Protein AF-A0A969BQA4-F1 (afdb_monomer)

Structure (mmCIF, N/CA/C/O backbone):
data_AF-A0A969BQA4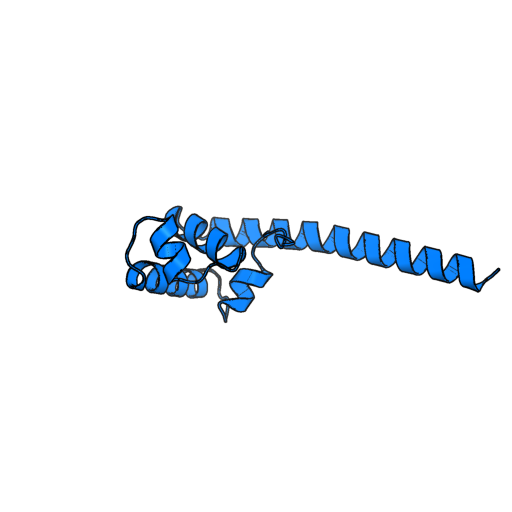-F1
#
_entry.id   AF-A0A969BQA4-F1
#
loop_
_atom_site.group_PDB
_atom_site.id
_atom_site.type_symbol
_atom_site.label_atom_id
_atom_site.label_alt_id
_atom_site.label_comp_id
_atom_site.label_asym_id
_atom_site.label_entity_id
_atom_site.label_seq_id
_atom_site.pdbx_PDB_ins_code
_atom_site.Cartn_x
_atom_site.Cartn_y
_atom_site.Cartn_z
_atom_site.occupancy
_atom_site.B_iso_or_equiv
_atom_site.auth_seq_id
_atom_site.auth_comp_id
_atom_site.auth_asym_id
_atom_site.auth_atom_id
_atom_site.pdbx_PDB_model_num
ATOM 1 N N . MET A 1 1 ? 26.866 -0.320 -40.197 1.00 61.50 1 MET A N 1
ATOM 2 C CA . MET A 1 1 ? 27.182 -1.251 -39.083 1.00 61.50 1 MET A CA 1
ATOM 3 C C . MET A 1 1 ? 27.298 -0.581 -37.706 1.00 61.50 1 MET A C 1
ATOM 5 O O . MET A 1 1 ? 26.838 -1.177 -36.745 1.00 61.50 1 MET A O 1
ATOM 9 N N . LYS A 1 2 ? 27.829 0.650 -37.570 1.00 64.69 2 LYS A N 1
ATOM 10 C CA . LYS A 1 2 ? 27.969 1.345 -36.264 1.00 64.69 2 LYS A CA 1
ATOM 11 C C . LYS A 1 2 ? 26.645 1.584 -35.502 1.00 64.69 2 LYS A C 1
ATOM 13 O O . LYS A 1 2 ? 26.639 1.584 -34.278 1.00 64.69 2 LYS A O 1
ATOM 18 N N . THR A 1 3 ? 25.526 1.743 -36.209 1.00 81.19 3 THR A N 1
ATOM 19 C CA . THR A 1 3 ? 24.196 2.002 -35.623 1.00 81.19 3 THR A CA 1
ATOM 20 C C . THR A 1 3 ? 23.576 0.779 -34.946 1.00 81.19 3 THR A C 1
ATOM 22 O O . THR A 1 3 ? 22.944 0.913 -33.905 1.00 81.19 3 THR A O 1
ATOM 25 N N . LEU A 1 4 ? 23.796 -0.414 -35.501 1.00 80.50 4 LEU A N 1
ATOM 26 C CA . LEU A 1 4 ? 23.208 -1.666 -35.016 1.00 80.50 4 LEU A CA 1
ATOM 27 C C . LEU A 1 4 ? 23.852 -2.100 -33.687 1.00 80.50 4 LEU A C 1
ATOM 29 O O . LEU A 1 4 ? 23.157 -2.461 -32.742 1.00 80.50 4 LEU A O 1
ATOM 33 N N . LEU A 1 5 ? 25.175 -1.936 -33.579 1.00 82.38 5 LEU A N 1
ATOM 34 C CA . LEU A 1 5 ? 25.938 -2.139 -32.342 1.00 82.38 5 LEU A CA 1
ATOM 35 C C . LEU A 1 5 ? 25.551 -1.127 -31.247 1.00 82.38 5 LEU A C 1
ATOM 37 O O . LEU A 1 5 ? 25.377 -1.502 -30.090 1.00 82.38 5 LEU A O 1
ATOM 41 N N . ALA A 1 6 ? 25.358 0.147 -31.609 1.00 81.69 6 ALA A N 1
ATOM 42 C CA . ALA A 1 6 ? 24.924 1.184 -30.671 1.00 81.69 6 ALA A CA 1
ATOM 43 C C . ALA A 1 6 ? 23.491 0.955 -30.152 1.00 81.69 6 ALA A C 1
ATOM 45 O O . ALA A 1 6 ? 23.216 1.192 -28.974 1.00 81.69 6 ALA A O 1
ATOM 46 N N . LEU A 1 7 ? 22.589 0.469 -31.012 1.00 88.88 7 LEU A N 1
ATOM 47 C CA . LEU A 1 7 ? 21.225 0.107 -30.630 1.00 88.88 7 LEU A CA 1
ATOM 48 C C . LEU A 1 7 ? 21.225 -1.095 -29.678 1.00 88.88 7 LEU A C 1
ATOM 50 O O . LEU A 1 7 ? 20.653 -1.004 -28.595 1.00 88.88 7 LEU A O 1
ATOM 54 N N . ALA A 1 8 ? 21.933 -2.175 -30.019 1.00 87.31 8 ALA A N 1
ATOM 55 C CA . ALA A 1 8 ? 22.052 -3.347 -29.151 1.00 87.31 8 ALA A CA 1
ATOM 56 C C . ALA A 1 8 ? 22.619 -2.978 -27.768 1.00 87.31 8 ALA A C 1
ATOM 58 O O . ALA A 1 8 ? 22.044 -3.343 -26.744 1.00 87.31 8 ALA A O 1
ATOM 59 N N . ALA A 1 9 ? 23.676 -2.160 -27.720 1.00 87.44 9 ALA A N 1
ATOM 60 C CA . ALA A 1 9 ? 24.253 -1.681 -26.465 1.00 87.44 9 ALA A CA 1
ATOM 61 C C . ALA A 1 9 ? 23.282 -0.812 -25.641 1.00 87.44 9 ALA A C 1
ATOM 63 O O . ALA A 1 9 ? 23.296 -0.882 -24.411 1.00 87.44 9 ALA A O 1
ATOM 64 N N . ARG A 1 10 ? 22.430 0.001 -26.285 1.00 86.56 10 ARG A N 1
ATOM 65 C CA . ARG A 1 10 ? 21.376 0.773 -25.601 1.00 86.56 10 ARG A CA 1
ATOM 66 C C . ARG A 1 10 ? 20.327 -0.152 -24.989 1.00 86.56 10 ARG A C 1
ATOM 68 O O . ARG A 1 10 ? 19.987 0.024 -23.825 1.00 86.56 10 ARG A O 1
ATOM 75 N N . HIS A 1 11 ? 19.847 -1.134 -25.747 1.00 89.06 11 HIS A N 1
ATOM 76 C CA . HIS A 1 11 ? 18.837 -2.083 -25.274 1.00 89.06 11 HIS A CA 1
ATOM 77 C C . HIS A 1 11 ? 19.356 -2.934 -24.108 1.00 89.06 11 HIS A C 1
ATOM 79 O O . HIS A 1 11 ? 18.671 -3.046 -23.096 1.00 89.06 11 HIS A O 1
ATOM 85 N N . ILE A 1 12 ? 20.586 -3.453 -24.200 1.00 90.94 12 ILE A N 1
ATOM 86 C CA . ILE A 1 12 ? 21.229 -4.212 -23.113 1.00 90.94 12 ILE A CA 1
ATOM 87 C C . ILE A 1 12 ? 21.344 -3.356 -21.846 1.00 90.94 12 ILE A C 1
ATOM 89 O O . ILE A 1 12 ? 21.046 -3.825 -20.751 1.00 90.94 12 ILE A O 1
ATOM 93 N N . ARG A 1 13 ? 21.727 -2.081 -21.984 1.00 88.94 13 ARG A N 1
ATOM 94 C CA . ARG A 1 13 ? 21.874 -1.164 -20.846 1.00 88.94 13 ARG A CA 1
ATOM 95 C C . ARG A 1 13 ? 20.537 -0.831 -20.185 1.00 88.94 13 ARG A C 1
ATOM 97 O O . ARG A 1 13 ? 20.471 -0.826 -18.964 1.00 88.94 13 ARG A O 1
ATOM 104 N N . LEU A 1 14 ? 19.488 -0.590 -20.973 1.00 87.75 14 LEU A N 1
ATOM 105 C CA . LEU A 1 14 ? 18.137 -0.349 -20.456 1.00 87.75 14 LEU A CA 1
ATOM 106 C C . LEU A 1 14 ? 17.584 -1.587 -19.740 1.00 87.75 14 LEU A C 1
ATOM 108 O O . LEU 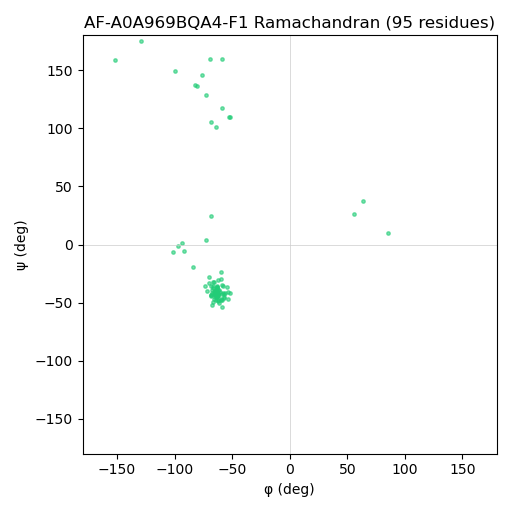A 1 14 ? 17.027 -1.460 -18.654 1.00 87.75 14 LEU A O 1
ATOM 112 N N . ALA A 1 15 ? 17.789 -2.780 -20.305 1.00 84.00 15 ALA A N 1
ATOM 113 C CA . ALA A 1 15 ? 17.392 -4.036 -19.673 1.00 84.00 15 ALA A CA 1
ATOM 114 C C . ALA A 1 15 ? 18.140 -4.270 -18.349 1.00 84.00 15 ALA A C 1
ATOM 116 O O . ALA A 1 15 ? 17.522 -4.611 -17.345 1.00 84.00 15 ALA A O 1
ATOM 117 N N . HIS A 1 16 ? 19.451 -4.015 -18.321 1.00 84.81 16 HIS A N 1
ATOM 118 C CA . HIS A 1 16 ? 20.255 -4.092 -17.101 1.00 84.81 16 HIS A CA 1
ATOM 119 C C . HIS A 1 16 ? 19.813 -3.064 -16.048 1.00 84.81 16 HIS A C 1
ATOM 121 O O . HIS A 1 16 ? 19.711 -3.393 -14.873 1.00 84.81 16 HIS A O 1
ATOM 127 N N . GLN A 1 17 ? 19.528 -1.819 -16.446 1.00 84.12 17 GLN A N 1
ATOM 128 C CA . GLN A 1 17 ? 19.032 -0.783 -15.532 1.00 84.12 17 GLN A CA 1
ATOM 129 C C . GLN A 1 17 ? 17.675 -1.149 -14.927 1.00 84.12 17 GLN A C 1
ATOM 131 O O . GLN A 1 17 ? 17.490 -0.979 -13.727 1.00 84.12 17 GLN A O 1
ATOM 136 N N . ALA A 1 18 ? 16.752 -1.677 -15.734 1.00 80.31 18 ALA A N 1
ATOM 137 C CA . ALA A 1 18 ? 15.452 -2.133 -15.251 1.00 80.31 18 ALA A CA 1
ATOM 138 C C . ALA A 1 18 ? 15.587 -3.307 -14.266 1.00 80.31 18 ALA A C 1
ATOM 140 O O . ALA A 1 18 ? 14.883 -3.341 -13.259 1.00 80.31 18 ALA A O 1
ATOM 141 N N . ALA A 1 19 ? 16.515 -4.234 -14.524 1.00 77.44 19 ALA A N 1
ATOM 142 C CA . ALA A 1 19 ? 16.815 -5.330 -13.606 1.00 77.44 19 ALA A CA 1
ATOM 143 C C . ALA A 1 19 ? 17.392 -4.821 -12.271 1.0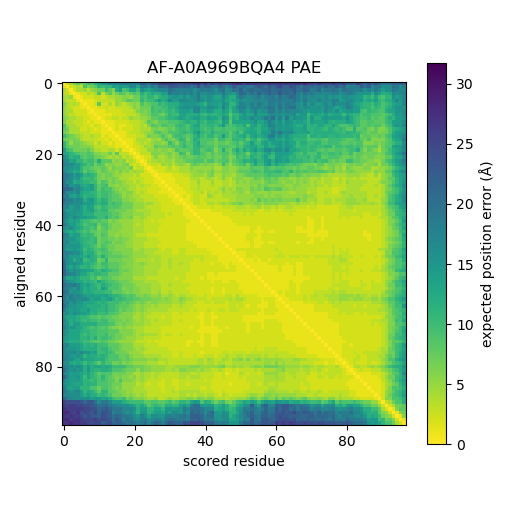0 77.44 19 ALA A C 1
ATOM 145 O O . ALA A 1 19 ? 16.873 -5.184 -11.221 1.00 77.44 19 ALA A O 1
ATOM 146 N N . CYS A 1 20 ? 18.382 -3.918 -12.297 1.00 79.25 20 CYS A N 1
ATOM 147 C CA . CYS A 1 20 ? 18.930 -3.322 -11.071 1.00 79.25 20 CYS A CA 1
ATOM 148 C C . CYS A 1 20 ? 17.886 -2.518 -10.282 1.00 79.25 20 CYS A C 1
ATOM 150 O O . CYS A 1 20 ? 17.854 -2.603 -9.059 1.00 79.25 20 CYS A O 1
ATOM 152 N N . GLN A 1 21 ? 17.007 -1.772 -10.960 1.00 77.25 21 GLN A N 1
ATOM 153 C CA . GLN A 1 21 ? 15.927 -1.046 -10.283 1.00 77.25 21 GLN A CA 1
ATOM 154 C C . GLN A 1 21 ? 14.952 -1.983 -9.571 1.00 77.25 21 GLN A C 1
ATOM 156 O O . GLN A 1 21 ? 14.469 -1.644 -8.496 1.00 77.25 21 GLN A O 1
ATOM 161 N N . ALA A 1 22 ? 14.655 -3.152 -10.141 1.00 73.94 22 ALA A N 1
ATOM 162 C CA . ALA A 1 22 ? 13.767 -4.115 -9.499 1.00 73.94 22 ALA A CA 1
ATOM 163 C C . ALA A 1 22 ? 14.357 -4.654 -8.181 1.00 73.94 22 ALA A C 1
ATOM 165 O O . ALA A 1 22 ? 13.627 -4.753 -7.193 1.00 73.94 22 ALA A O 1
ATOM 166 N N . ASP A 1 23 ? 15.664 -4.932 -8.146 1.00 76.12 23 ASP A N 1
ATOM 167 C CA . ASP A 1 23 ? 16.363 -5.363 -6.926 1.00 76.12 23 ASP 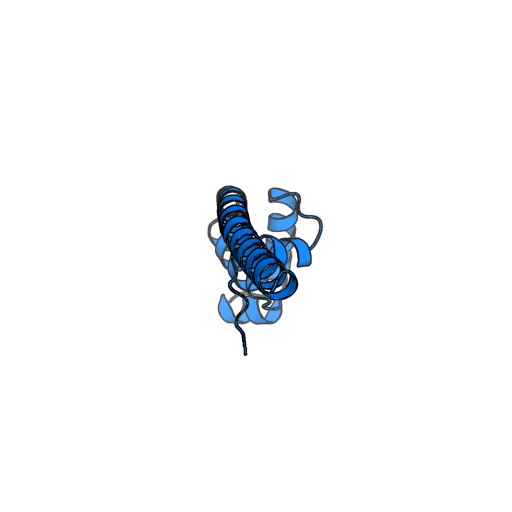A CA 1
ATOM 168 C C . ASP A 1 23 ? 16.381 -4.256 -5.858 1.00 76.12 23 ASP A C 1
ATOM 170 O O . ASP A 1 23 ? 16.091 -4.514 -4.688 1.00 76.12 23 ASP A O 1
ATOM 174 N N . GLU A 1 24 ? 16.644 -3.005 -6.255 1.00 76.94 24 GLU A N 1
ATOM 175 C CA . GLU A 1 24 ? 16.600 -1.851 -5.346 1.00 76.94 24 GLU A CA 1
ATOM 176 C C . GLU A 1 24 ? 15.194 -1.632 -4.764 1.00 76.94 24 GLU A C 1
ATOM 178 O O . GLU A 1 24 ? 15.049 -1.427 -3.556 1.00 76.94 24 GLU A O 1
ATOM 183 N N . ILE A 1 25 ? 14.144 -1.735 -5.587 1.00 79.69 25 ILE A N 1
ATOM 184 C CA . ILE A 1 25 ? 12.748 -1.619 -5.136 1.00 79.69 25 ILE A CA 1
ATOM 185 C C . ILE A 1 25 ? 12.401 -2.742 -4.148 1.00 79.69 25 ILE A C 1
ATOM 187 O O . ILE A 1 25 ? 11.737 -2.482 -3.142 1.00 79.69 25 ILE A O 1
ATOM 191 N N . SER A 1 26 ? 12.865 -3.973 -4.391 1.00 79.38 26 SER A N 1
ATOM 192 C CA . SER A 1 26 ? 12.641 -5.097 -3.472 1.00 79.38 26 SER A CA 1
ATOM 193 C C . SER A 1 26 ? 13.281 -4.841 -2.106 1.00 79.38 26 SER A C 1
ATOM 195 O O . SER A 1 26 ? 12.604 -4.944 -1.082 1.00 79.38 26 SER A O 1
ATOM 197 N N . 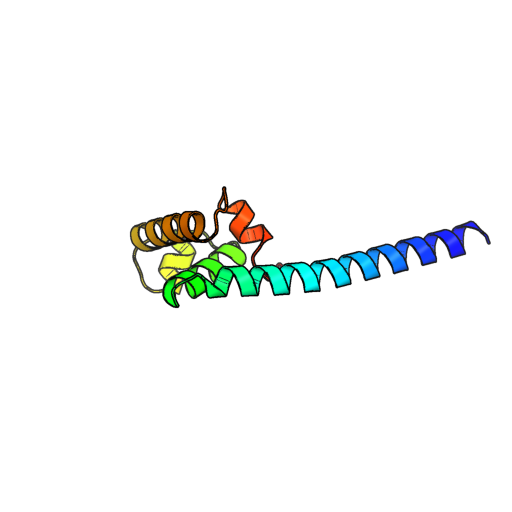ALA A 1 27 ? 14.548 -4.418 -2.079 1.00 82.19 27 ALA A N 1
ATOM 198 C CA . ALA A 1 27 ? 15.263 -4.127 -0.835 1.00 82.19 27 ALA A CA 1
ATOM 199 C C . ALA A 1 27 ? 14.626 -2.966 -0.046 1.00 82.19 27 ALA A C 1
ATOM 201 O O . ALA A 1 27 ? 14.481 -3.032 1.179 1.00 82.19 27 ALA A O 1
ATOM 202 N N . VAL A 1 28 ? 14.191 -1.907 -0.736 1.00 83.50 28 VAL A N 1
ATOM 203 C CA . VAL A 1 28 ? 13.484 -0.777 -0.109 1.00 83.50 28 VAL A CA 1
ATOM 204 C C . VAL A 1 28 ? 12.133 -1.223 0.457 1.00 83.50 28 VAL A C 1
ATOM 206 O O . VAL A 1 28 ? 11.799 -0.872 1.591 1.00 83.50 28 VAL A O 1
ATOM 209 N N . SER A 1 29 ? 11.376 -2.036 -0.285 1.00 85.69 29 SER A N 1
ATOM 210 C CA . SER A 1 29 ? 10.099 -2.596 0.171 1.00 85.69 29 SER A CA 1
ATOM 211 C C . SER A 1 29 ? 10.272 -3.458 1.429 1.00 85.69 29 SER A C 1
ATOM 213 O O . SER A 1 29 ? 9.468 -3.363 2.359 1.00 85.69 29 SER A O 1
ATOM 215 N N . GLU A 1 30 ? 11.325 -4.272 1.512 1.00 85.94 30 GLU A N 1
ATOM 216 C CA . GLU A 1 30 ? 11.652 -5.060 2.711 1.00 85.94 30 GLU A CA 1
ATOM 217 C C . GLU A 1 30 ? 11.978 -4.164 3.916 1.00 85.94 30 GLU A C 1
ATOM 219 O O . GLU A 1 30 ? 11.438 -4.356 5.008 1.00 85.94 30 GLU A O 1
ATOM 224 N N . MET A 1 31 ? 12.776 -3.111 3.719 1.00 86.31 31 MET A N 1
ATOM 225 C CA . MET A 1 31 ? 13.088 -2.147 4.781 1.00 86.31 31 MET A CA 1
ATOM 226 C C . MET A 1 31 ? 11.840 -1.397 5.281 1.00 86.31 31 MET A C 1
ATOM 228 O O . MET A 1 31 ? 11.716 -1.103 6.474 1.00 86.31 31 MET A O 1
ATOM 232 N N . ILE A 1 32 ? 10.914 -1.074 4.377 1.00 87.56 32 ILE A N 1
ATOM 233 C CA . ILE A 1 32 ? 9.637 -0.429 4.700 1.00 87.56 32 ILE A CA 1
ATOM 234 C C . ILE A 1 32 ? 8.745 -1.387 5.491 1.00 87.56 32 ILE A C 1
ATOM 236 O O . ILE A 1 32 ? 8.273 -1.038 6.574 1.00 87.56 32 ILE A O 1
ATOM 240 N N . THR A 1 33 ? 8.535 -2.599 4.976 1.00 88.69 33 THR A N 1
ATOM 241 C CA . THR A 1 33 ? 7.659 -3.604 5.598 1.00 88.69 33 THR A CA 1
ATOM 242 C C . THR A 1 33 ? 8.148 -4.028 6.980 1.00 88.69 33 THR A C 1
ATOM 244 O O . THR A 1 33 ? 7.313 -4.256 7.856 1.00 88.69 33 THR A O 1
ATOM 247 N N . ALA A 1 34 ? 9.458 -4.020 7.239 1.00 88.69 34 ALA A N 1
ATOM 248 C CA . ALA A 1 34 ? 10.028 -4.292 8.560 1.00 88.69 34 ALA A CA 1
ATOM 249 C C . ALA A 1 34 ? 9.563 -3.318 9.667 1.00 88.69 34 ALA A C 1
ATOM 251 O O . ALA A 1 34 ? 9.591 -3.671 10.845 1.00 88.69 34 ALA A O 1
ATOM 252 N N . LYS A 1 35 ? 9.116 -2.102 9.317 1.00 90.25 35 LYS A N 1
ATOM 253 C CA . LYS A 1 35 ? 8.615 -1.089 10.273 1.00 90.25 35 LYS A CA 1
ATOM 254 C C . LYS A 1 35 ? 7.101 -1.160 10.504 1.00 90.25 35 LYS A C 1
ATOM 256 O O . LYS A 1 35 ? 6.564 -0.409 11.321 1.00 90.25 35 LYS A O 1
ATOM 261 N N . LEU A 1 36 ? 6.401 -2.012 9.760 1.00 93.44 36 LEU A N 1
ATOM 262 C CA . LEU A 1 36 ? 4.946 -2.106 9.755 1.00 93.44 36 LEU A CA 1
ATOM 263 C C . LEU A 1 36 ? 4.466 -3.271 10.622 1.00 93.44 36 LEU A C 1
ATOM 265 O O . LEU A 1 36 ? 5.123 -4.301 10.747 1.00 93.44 36 LEU A O 1
ATOM 269 N N . THR A 1 37 ? 3.281 -3.121 11.205 1.00 95.44 37 THR A N 1
ATOM 270 C CA . THR A 1 37 ? 2.575 -4.247 11.836 1.00 95.44 37 THR A CA 1
ATOM 271 C C . THR A 1 37 ? 2.082 -5.235 10.769 1.00 95.44 37 THR A C 1
ATOM 273 O O . THR A 1 37 ? 1.890 -4.825 9.622 1.00 95.44 37 THR A O 1
ATOM 276 N N . PRO A 1 38 ? 1.784 -6.504 11.113 1.00 93.88 38 PRO A N 1
ATOM 277 C CA . PRO A 1 38 ? 1.297 -7.487 10.138 1.00 93.88 38 PRO A CA 1
ATOM 278 C C . PRO A 1 38 ? 0.090 -6.991 9.328 1.00 93.88 38 PRO A C 1
ATOM 280 O O . PRO A 1 38 ? 0.054 -7.099 8.105 1.00 93.88 38 PRO A O 1
ATOM 283 N N . ARG A 1 39 ? -0.855 -6.318 9.996 1.00 94.06 39 ARG A N 1
ATOM 284 C CA . ARG A 1 39 ? -2.036 -5.762 9.328 1.00 94.06 39 ARG A CA 1
ATOM 285 C C . ARG A 1 39 ? -1.706 -4.595 8.397 1.00 94.06 39 ARG A C 1
ATOM 287 O O . ARG A 1 39 ? -2.329 -4.435 7.352 1.00 94.06 39 ARG A O 1
ATOM 294 N N . GLU A 1 40 ? -0.733 -3.770 8.766 1.00 94.94 40 GLU A N 1
ATOM 295 C CA . GLU A 1 40 ? -0.252 -2.682 7.914 1.00 94.94 40 GLU A CA 1
ATOM 296 C C . GLU A 1 40 ? 0.522 -3.214 6.703 1.00 94.94 40 GLU A C 1
ATOM 298 O O . GLU A 1 40 ? 0.411 -2.630 5.631 1.00 94.94 40 GLU A O 1
ATOM 303 N N . GLN A 1 41 ? 1.237 -4.337 6.830 1.00 94.62 41 GLN A N 1
ATOM 304 C CA . GLN A 1 41 ? 1.894 -5.006 5.701 1.00 94.62 41 GLN A CA 1
ATOM 305 C C . GLN A 1 41 ? 0.873 -5.528 4.680 1.00 94.62 41 GLN A C 1
ATOM 307 O O . GLN A 1 41 ? 1.037 -5.293 3.483 1.00 94.62 41 GLN A O 1
ATOM 312 N N . GLU A 1 42 ? -0.213 -6.168 5.134 1.00 94.69 42 GLU A N 1
ATOM 313 C CA . GLU A 1 42 ? -1.314 -6.605 4.257 1.00 94.69 42 GLU A CA 1
ATOM 314 C C . GLU A 1 42 ? -1.917 -5.422 3.484 1.00 94.69 42 GLU A C 1
ATOM 316 O O . GLU A 1 42 ? -2.129 -5.487 2.272 1.00 94.69 42 GLU A O 1
ATOM 321 N N . ILE A 1 43 ? -2.173 -4.310 4.177 1.00 95.44 43 ILE A N 1
ATOM 322 C CA . ILE A 1 43 ? -2.747 -3.105 3.568 1.00 95.44 43 ILE A CA 1
ATOM 323 C C . ILE A 1 43 ? -1.753 -2.456 2.600 1.00 95.44 43 ILE A C 1
ATOM 325 O O . ILE A 1 43 ? -2.145 -2.086 1.493 1.00 95.44 43 ILE A O 1
ATOM 329 N N . PHE A 1 44 ? -0.477 -2.355 2.977 1.00 93.94 44 PHE A N 1
ATOM 330 C CA . PHE A 1 44 ? 0.598 -1.852 2.121 1.00 93.94 44 PHE A CA 1
ATOM 331 C C . PHE A 1 44 ? 0.705 -2.665 0.827 1.00 93.94 44 PHE A C 1
ATOM 333 O O . PHE A 1 44 ? 0.791 -2.079 -0.249 1.00 93.94 44 PHE A O 1
ATOM 340 N N . HIS A 1 45 ? 0.605 -3.994 0.913 1.00 92.81 45 HIS A N 1
ATOM 341 C CA . HIS A 1 45 ? 0.604 -4.880 -0.248 1.00 92.81 45 HIS A CA 1
ATOM 342 C C . HIS A 1 45 ? -0.549 -4.566 -1.213 1.00 92.81 45 HIS A C 1
ATOM 344 O O . HIS A 1 45 ? -0.315 -4.310 -2.394 1.00 92.81 45 HIS A O 1
ATOM 350 N N . TRP A 1 46 ? -1.795 -4.528 -0.732 1.00 94.44 46 TRP A N 1
ATOM 351 C CA . TRP A 1 46 ? -2.954 -4.293 -1.604 1.00 94.44 46 TRP A CA 1
ATOM 352 C C . TRP A 1 46 ? -2.987 -2.884 -2.194 1.00 94.44 46 TRP A C 1
ATOM 354 O O . TRP A 1 46 ? -3.312 -2.713 -3.372 1.00 94.44 46 TRP A O 1
ATOM 364 N N . VAL A 1 47 ? -2.615 -1.876 -1.402 1.00 93.00 47 VAL A N 1
ATOM 365 C CA . VAL A 1 47 ? -2.474 -0.500 -1.893 1.00 93.00 47 VAL A CA 1
ATOM 366 C C . VAL A 1 47 ? -1.360 -0.421 -2.934 1.00 93.00 47 VAL A C 1
ATOM 368 O O . VAL A 1 47 ? -1.553 0.233 -3.956 1.00 93.00 47 VAL A O 1
ATOM 371 N N . GLY A 1 48 ? -0.254 -1.131 -2.716 1.00 90.94 48 GLY A N 1
ATOM 372 C CA . GLY A 1 48 ? 0.844 -1.282 -3.665 1.00 90.94 48 GLY A CA 1
ATOM 373 C C . GLY A 1 48 ? 0.414 -1.844 -5.018 1.00 90.94 48 GLY A C 1
ATOM 374 O O . GLY A 1 48 ? 0.755 -1.308 -6.069 1.00 90.94 48 GLY A O 1
ATOM 375 N N . GLN A 1 49 ? -0.474 -2.838 -4.991 1.00 90.06 49 GLN A N 1
ATOM 376 C CA . GLN A 1 49 ? -1.113 -3.413 -6.180 1.00 90.06 49 GLN A CA 1
ATOM 377 C C . GLN A 1 49 ? -2.174 -2.495 -6.822 1.00 90.06 49 GLN A C 1
ATOM 379 O O . GLN A 1 49 ? -2.849 -2.891 -7.774 1.00 90.06 49 GLN A O 1
ATOM 384 N N . GLY A 1 50 ? -2.356 -1.275 -6.310 1.00 91.06 50 GLY A N 1
ATOM 385 C CA . GLY A 1 50 ? -3.268 -0.269 -6.852 1.00 91.06 50 GLY A CA 1
ATOM 386 C C . GLY A 1 50 ? -4.719 -0.380 -6.376 1.00 91.06 50 GLY A C 1
ATOM 387 O O . GLY A 1 50 ? -5.574 0.327 -6.907 1.00 91.06 50 GLY A O 1
ATOM 388 N N . LYS A 1 51 ? -5.029 -1.221 -5.378 1.00 94.06 51 LYS A N 1
ATOM 389 C CA . LYS A 1 51 ? -6.398 -1.373 -4.849 1.00 94.06 51 LYS A CA 1
ATOM 390 C C . LYS A 1 51 ? -6.822 -0.174 -4.024 1.00 94.06 51 LYS A C 1
ATOM 392 O O . LYS A 1 51 ? -6.114 0.207 -3.094 1.00 94.06 51 LYS A O 1
ATOM 397 N N . SER A 1 52 ? -7.983 0.403 -4.328 1.00 95.31 52 SER A N 1
ATOM 398 C CA . SER A 1 52 ? -8.607 1.485 -3.552 1.00 95.31 52 SER A CA 1
ATOM 399 C C . SER A 1 52 ? -8.879 1.069 -2.100 1.00 95.31 52 SER A C 1
ATOM 401 O O . SER A 1 52 ? -8.967 -0.114 -1.790 1.00 95.31 52 SER A O 1
ATOM 403 N N . ASN A 1 53 ? -9.054 2.034 -1.188 1.00 95.50 53 ASN A N 1
ATOM 404 C CA . ASN A 1 53 ? -9.340 1.718 0.220 1.00 95.50 53 ASN A CA 1
ATOM 405 C C . ASN A 1 53 ? -10.614 0.880 0.382 1.00 95.50 53 ASN A C 1
ATOM 407 O O . ASN A 1 53 ? -10.654 0.014 1.248 1.00 95.50 53 ASN A O 1
ATOM 411 N N . ALA A 1 54 ? -11.626 1.115 -0.459 1.00 96.25 54 ALA A N 1
ATOM 412 C CA . ALA A 1 54 ? -12.860 0.337 -0.462 1.00 96.25 54 ALA A CA 1
ATOM 413 C C . ALA A 1 54 ? -12.623 -1.105 -0.939 1.00 96.25 54 ALA A C 1
ATOM 415 O O . ALA A 1 54 ? -13.086 -2.042 -0.299 1.00 96.25 54 ALA A O 1
ATOM 416 N N . GLU A 1 55 ? -11.856 -1.305 -2.015 1.00 96.75 55 GLU A N 1
ATOM 417 C CA . GLU A 1 55 ? -11.492 -2.651 -2.480 1.00 96.75 55 GLU A CA 1
ATOM 418 C C . GLU A 1 55 ? -10.645 -3.395 -1.446 1.00 96.75 55 GLU A C 1
ATOM 420 O O . GLU A 1 55 ? -10.928 -4.547 -1.138 1.00 96.75 55 GLU A O 1
ATOM 425 N N . THR A 1 56 ? -9.642 -2.737 -0.863 1.00 96.25 56 THR A N 1
ATOM 426 C CA . THR A 1 56 ? -8.811 -3.316 0.200 1.00 96.25 56 THR A CA 1
ATOM 427 C C . THR A 1 56 ? -9.648 -3.672 1.428 1.00 96.25 56 THR A C 1
ATOM 429 O O . THR A 1 56 ? -9.439 -4.724 2.025 1.00 96.25 56 THR A O 1
ATOM 432 N N . ALA A 1 57 ? -10.629 -2.840 1.787 1.00 97.06 57 ALA A N 1
ATOM 433 C CA . ALA A 1 57 ? -11.554 -3.104 2.885 1.00 97.06 57 ALA A CA 1
ATOM 434 C C . ALA A 1 57 ? -12.411 -4.352 2.624 1.00 97.06 57 ALA A C 1
ATOM 436 O O . ALA A 1 57 ? -12.543 -5.197 3.508 1.00 97.06 57 ALA A O 1
ATOM 437 N N . ILE A 1 58 ? -12.913 -4.510 1.395 1.00 97.50 58 ILE A N 1
ATOM 438 C CA . ILE A 1 58 ? -13.641 -5.709 0.957 1.00 97.50 58 ILE A CA 1
ATOM 439 C C . ILE A 1 58 ? -12.735 -6.945 1.024 1.00 97.50 58 ILE A C 1
ATOM 441 O O . ILE A 1 58 ? -13.138 -7.961 1.585 1.00 97.50 58 ILE A O 1
ATOM 445 N N . ILE A 1 59 ? -11.507 -6.857 0.502 1.00 96.62 59 ILE A N 1
ATOM 446 C CA . ILE A 1 59 ? -10.548 -7.974 0.477 1.00 96.62 59 ILE A CA 1
ATOM 447 C C . ILE A 1 59 ? -10.184 -8.430 1.895 1.00 96.62 59 ILE A C 1
ATOM 449 O O . ILE A 1 59 ? -10.094 -9.626 2.160 1.00 96.62 59 ILE A O 1
ATOM 453 N N . LEU A 1 60 ? -9.976 -7.483 2.810 1.00 95.25 60 LEU A N 1
ATOM 454 C CA . LEU A 1 60 ? -9.514 -7.755 4.170 1.00 95.25 60 LEU A CA 1
ATOM 455 C C . LEU A 1 60 ? -10.648 -7.911 5.196 1.00 95.25 60 LEU A C 1
ATOM 457 O O . LEU A 1 60 ? -10.362 -8.096 6.384 1.00 95.25 60 LEU A O 1
ATOM 461 N N . GLY A 1 61 ? -11.909 -7.808 4.764 1.00 95.38 61 GLY A N 1
ATOM 462 C CA . GLY A 1 61 ? -13.089 -7.960 5.616 1.00 95.38 61 GLY A CA 1
ATOM 463 C C . GLY A 1 61 ? -13.209 -6.901 6.716 1.00 95.38 61 GLY A C 1
ATOM 464 O O . GLY A 1 61 ? -13.599 -7.224 7.836 1.00 95.38 61 GLY A O 1
ATOM 465 N N . CYS A 1 62 ? -12.841 -5.647 6.441 1.00 95.06 62 CYS A N 1
ATOM 466 C CA . CYS A 1 62 ? -12.930 -4.548 7.408 1.00 95.06 62 CYS A CA 1
ATOM 467 C C . CYS A 1 62 ? -13.643 -3.316 6.833 1.00 95.06 62 CYS A C 1
ATOM 469 O O . CYS A 1 62 ? -14.026 -3.283 5.668 1.00 95.06 62 CYS A O 1
ATOM 471 N N . ALA A 1 63 ? -13.859 -2.292 7.661 1.00 96.75 63 ALA A N 1
ATOM 472 C CA . ALA A 1 63 ? -14.456 -1.042 7.203 1.00 96.75 63 ALA A CA 1
ATOM 473 C C . ALA A 1 63 ? -13.440 -0.183 6.430 1.00 96.75 63 ALA A C 1
ATOM 475 O O . ALA A 1 63 ? -12.267 -0.102 6.802 1.00 96.75 63 ALA A O 1
ATOM 476 N N . THR A 1 64 ? -1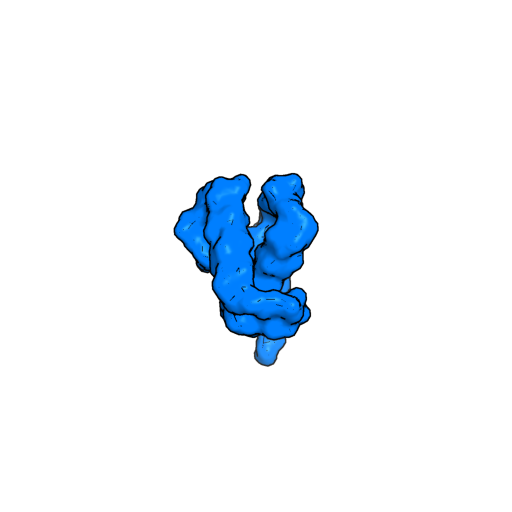3.903 0.558 5.419 1.00 97.12 64 THR A N 1
ATOM 477 C CA . THR A 1 64 ? -13.067 1.494 4.639 1.00 97.12 64 THR A CA 1
ATOM 478 C C . THR A 1 64 ? -12.333 2.502 5.526 1.00 97.12 64 THR A C 1
ATOM 480 O O . THR A 1 64 ? -11.142 2.736 5.342 1.00 97.12 64 THR A O 1
ATOM 483 N N . ARG A 1 65 ? -13.012 3.021 6.559 1.00 97.12 65 ARG A N 1
ATOM 484 C CA . ARG A 1 65 ? -12.446 3.931 7.572 1.00 97.12 65 ARG A CA 1
ATOM 485 C C . ARG A 1 65 ? -11.242 3.321 8.304 1.00 97.12 65 ARG A C 1
ATOM 487 O O . ARG A 1 65 ? -10.295 4.022 8.648 1.00 97.12 65 ARG A O 1
ATOM 494 N N . THR A 1 66 ? -11.270 2.012 8.546 1.00 96.62 66 THR A N 1
ATOM 495 C CA . THR A 1 66 ? -10.168 1.285 9.188 1.00 96.62 66 THR A CA 1
ATOM 496 C C . THR A 1 66 ? -8.960 1.233 8.261 1.00 96.62 66 THR A C 1
ATOM 498 O O . THR A 1 66 ? -7.845 1.508 8.695 1.00 96.62 66 THR A O 1
ATOM 501 N N . VAL A 1 67 ? -9.176 0.954 6.972 1.00 96.81 67 VAL A N 1
ATOM 502 C CA . VAL A 1 67 ? -8.106 0.978 5.963 1.00 96.81 67 VAL A CA 1
ATOM 503 C C . VAL A 1 67 ? -7.510 2.377 5.830 1.00 96.81 67 VAL A C 1
ATOM 505 O O . VAL A 1 67 ? -6.291 2.505 5.838 1.00 96.81 67 VAL A O 1
ATOM 508 N N . GLU A 1 68 ? -8.336 3.426 5.782 1.00 96.56 68 GLU A N 1
ATOM 509 C CA . GLU A 1 68 ? -7.870 4.822 5.769 1.00 96.56 68 GLU A CA 1
ATOM 510 C C . GLU A 1 68 ? -6.936 5.117 6.944 1.00 96.56 68 GLU A C 1
ATOM 512 O O . GLU A 1 68 ? -5.848 5.658 6.744 1.00 96.56 68 GLU A O 1
ATOM 517 N N . LYS A 1 69 ? -7.319 4.693 8.155 1.00 97.12 69 LYS A N 1
ATOM 518 C CA . LYS A 1 69 ? -6.495 4.912 9.344 1.00 97.12 69 LYS A CA 1
ATOM 519 C C . LYS A 1 69 ? -5.177 4.142 9.293 1.00 97.12 69 LYS A C 1
ATOM 521 O O . LYS A 1 69 ? -4.138 4.684 9.660 1.00 97.12 69 LYS A O 1
ATOM 526 N N . HIS A 1 70 ? -5.193 2.900 8.818 1.00 96.56 70 HIS A N 1
ATOM 527 C CA . HIS A 1 70 ? -3.958 2.144 8.632 1.00 96.56 70 HIS A CA 1
ATOM 528 C C . HIS A 1 70 ? -3.055 2.764 7.563 1.00 96.56 70 HIS A C 1
ATOM 530 O O . HIS A 1 70 ? -1.849 2.817 7.771 1.00 96.56 70 HIS A O 1
ATOM 536 N N . VAL A 1 71 ? -3.604 3.276 6.457 1.00 95.38 71 VAL A N 1
ATOM 537 C CA . VAL A 1 71 ? -2.822 3.974 5.422 1.00 95.38 71 VAL A CA 1
ATOM 538 C C . VAL A 1 71 ? -2.161 5.229 5.989 1.00 95.38 71 VAL A C 1
ATOM 540 O O . VAL A 1 71 ? -0.981 5.451 5.735 1.00 95.38 71 VAL A O 1
ATOM 543 N N . GLU A 1 72 ? -2.869 6.014 6.801 1.00 95.75 72 GLU A N 1
ATOM 544 C CA . GLU A 1 72 ? -2.286 7.168 7.498 1.00 95.75 72 GLU A CA 1
ATOM 545 C C . GLU A 1 72 ? -1.117 6.746 8.403 1.00 95.75 72 GLU A C 1
ATOM 547 O O . GLU A 1 72 ? -0.029 7.319 8.323 1.00 95.75 72 GLU A O 1
ATOM 552 N N . ASN A 1 73 ? -1.303 5.695 9.207 1.00 95.94 73 ASN A N 1
ATOM 553 C CA . ASN A 1 73 ? -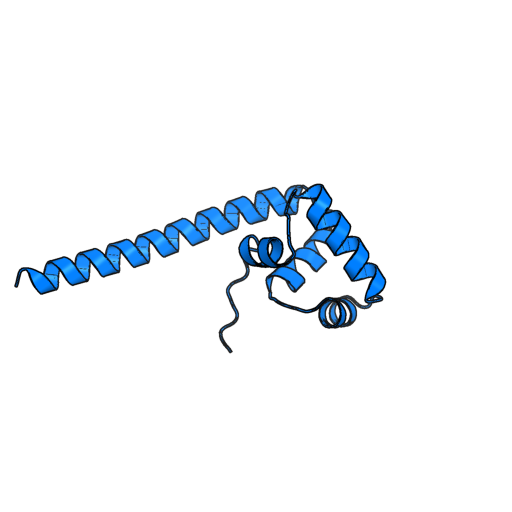0.249 5.174 10.078 1.00 95.94 73 ASN A CA 1
ATOM 554 C C . ASN A 1 73 ? 0.955 4.642 9.280 1.00 95.94 73 ASN A C 1
ATOM 556 O O . ASN A 1 73 ? 2.096 4.832 9.696 1.00 95.94 73 ASN A O 1
ATOM 560 N N . ILE A 1 74 ? 0.720 3.996 8.134 1.00 95.00 74 ILE A N 1
ATOM 561 C CA . ILE A 1 74 ? 1.777 3.530 7.227 1.00 95.00 74 ILE A CA 1
ATOM 562 C C . ILE A 1 74 ? 2.586 4.723 6.722 1.00 95.00 74 ILE A C 1
ATOM 564 O O . ILE A 1 74 ? 3.810 4.707 6.836 1.00 95.00 74 ILE A O 1
ATOM 568 N N . LEU A 1 75 ? 1.931 5.769 6.208 1.00 94.31 75 LEU A N 1
ATOM 569 C CA . LEU A 1 75 ? 2.615 6.971 5.718 1.00 94.31 75 LEU A CA 1
ATOM 570 C C . LEU A 1 75 ? 3.463 7.619 6.822 1.00 94.31 75 LEU A C 1
ATOM 572 O O . LEU A 1 75 ? 4.623 7.946 6.588 1.00 94.31 75 LEU A O 1
ATOM 576 N N . GLN A 1 76 ? 2.939 7.695 8.049 1.00 94.06 76 GLN A N 1
ATOM 577 C CA . GLN A 1 76 ? 3.679 8.215 9.204 1.00 94.06 76 GLN A CA 1
ATOM 578 C C . GLN A 1 76 ? 4.892 7.350 9.582 1.00 94.06 76 GLN A C 1
ATOM 580 O O . GLN A 1 76 ? 5.975 7.881 9.806 1.00 94.06 76 GLN A O 1
ATOM 585 N N . LYS A 1 77 ? 4.746 6.020 9.635 1.00 93.81 77 LYS A N 1
ATOM 586 C CA . LYS A 1 77 ? 5.833 5.094 10.019 1.00 93.81 77 LYS A CA 1
ATOM 587 C C . LYS A 1 77 ? 6.937 4.984 8.970 1.00 93.81 77 LYS A C 1
ATOM 589 O O . LYS A 1 77 ? 8.077 4.654 9.296 1.00 93.81 77 LYS A O 1
ATOM 594 N N . THR A 1 78 ? 6.585 5.206 7.711 1.00 89.75 78 THR A N 1
ATOM 595 C CA . THR A 1 78 ? 7.484 5.037 6.562 1.00 89.75 78 THR A CA 1
ATOM 596 C C . THR A 1 78 ? 8.042 6.362 6.053 1.00 89.75 78 THR A C 1
ATOM 598 O O . THR A 1 78 ? 8.923 6.353 5.197 1.00 89.75 78 THR A O 1
ATOM 601 N N . SER A 1 79 ? 7.565 7.486 6.601 1.00 91.31 79 SER A N 1
ATOM 602 C CA . SER A 1 79 ? 7.875 8.851 6.162 1.00 91.31 79 SER A CA 1
ATOM 603 C C . SER A 1 79 ? 7.558 9.104 4.684 1.00 91.31 79 SER A C 1
ATOM 605 O O . SER A 1 79 ? 8.171 9.958 4.048 1.00 91.31 79 SER A O 1
ATOM 607 N N . LEU A 1 80 ? 6.612 8.350 4.122 1.00 90.81 80 LEU A N 1
ATOM 608 C CA . LEU A 1 80 ? 6.158 8.531 2.750 1.00 90.81 80 LEU A CA 1
ATOM 609 C C . LEU A 1 80 ? 5.117 9.652 2.693 1.00 90.81 80 LEU A C 1
ATOM 611 O O . LEU A 1 80 ? 4.205 9.719 3.512 1.00 90.81 80 LEU A O 1
ATOM 615 N N . GLU A 1 81 ? 5.221 10.507 1.679 1.00 89.62 81 GLU A N 1
ATOM 616 C CA . GLU A 1 81 ? 4.374 11.702 1.573 1.00 89.62 81 GLU A CA 1
ATOM 617 C C . GLU A 1 81 ? 3.012 11.434 0.928 1.00 89.62 81 GLU 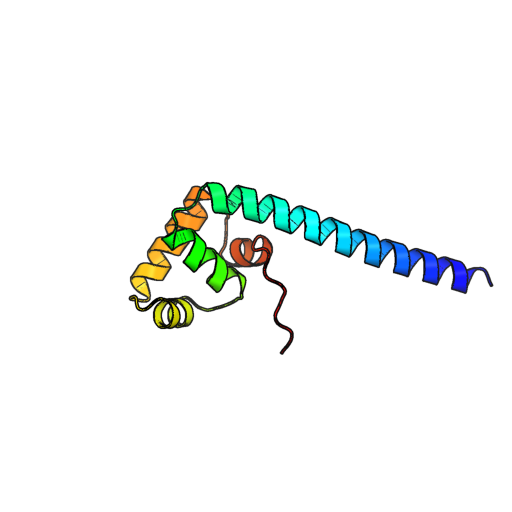A C 1
ATOM 619 O O . GLU A 1 81 ? 2.085 12.232 1.051 1.00 89.62 81 GLU A O 1
ATOM 624 N N . SER A 1 82 ? 2.865 10.326 0.197 1.00 91.25 82 SER A N 1
ATOM 625 C CA . SER A 1 82 ? 1.635 10.059 -0.542 1.00 91.25 82 SER A CA 1
ATOM 626 C C . SER A 1 82 ? 1.351 8.580 -0.735 1.00 91.25 82 SER A C 1
ATOM 628 O O . SER A 1 82 ? 2.236 7.725 -0.758 1.00 91.25 82 SER A O 1
ATOM 630 N N . ARG A 1 83 ? 0.077 8.285 -0.992 1.00 88.69 83 ARG A N 1
ATOM 631 C CA . ARG A 1 83 ? -0.367 6.971 -1.459 1.00 88.69 83 ARG A CA 1
ATOM 632 C C . ARG A 1 83 ? 0.371 6.523 -2.725 1.00 88.69 83 ARG A C 1
ATOM 634 O O . ARG A 1 83 ? 0.680 5.347 -2.861 1.00 88.69 83 ARG A O 1
ATOM 641 N N . ASN A 1 84 ? 0.680 7.447 -3.633 1.00 89.56 84 ASN A N 1
ATOM 642 C CA . ASN A 1 84 ? 1.439 7.122 -4.840 1.00 89.56 84 ASN A CA 1
ATOM 643 C C . ASN A 1 84 ? 2.867 6.687 -4.499 1.00 89.56 84 ASN A C 1
ATOM 645 O O . ASN A 1 84 ? 3.406 5.811 -5.166 1.00 89.56 84 ASN A O 1
ATOM 649 N N . ALA A 1 85 ? 3.451 7.236 -3.431 1.00 87.94 85 ALA A N 1
ATOM 650 C CA . ALA A 1 85 ? 4.728 6.765 -2.921 1.00 87.94 85 ALA A CA 1
ATOM 651 C C . ALA A 1 85 ? 4.619 5.340 -2.346 1.00 87.94 85 ALA A C 1
ATOM 653 O O . ALA A 1 85 ? 5.528 4.550 -2.562 1.00 87.94 85 ALA A O 1
ATOM 654 N N . ILE A 1 86 ? 3.504 4.959 -1.707 1.00 88.75 86 ILE A N 1
ATOM 655 C CA . ILE A 1 86 ? 3.261 3.552 -1.325 1.00 88.75 86 ILE A CA 1
ATOM 656 C C . ILE A 1 86 ? 3.257 2.651 -2.566 1.00 88.75 86 ILE A C 1
ATOM 658 O O . ILE A 1 86 ? 3.929 1.628 -2.574 1.00 88.75 86 ILE A O 1
ATOM 662 N N . VAL A 1 87 ? 2.550 3.049 -3.628 1.00 89.94 87 VAL A N 1
ATOM 663 C CA . VAL A 1 87 ? 2.509 2.290 -4.890 1.00 89.94 87 VAL A CA 1
ATOM 664 C C . VAL A 1 87 ? 3.908 2.137 -5.487 1.00 89.94 87 VAL A C 1
ATOM 666 O O . VAL A 1 87 ? 4.314 1.028 -5.817 1.00 89.94 87 VAL A O 1
ATOM 669 N N . ALA A 1 88 ? 4.668 3.230 -5.566 1.00 86.56 88 ALA A N 1
ATOM 670 C CA . ALA A 1 88 ? 6.008 3.241 -6.150 1.00 86.56 88 ALA A CA 1
ATOM 671 C C . ALA A 1 88 ? 7.039 2.425 -5.352 1.00 86.56 88 ALA A C 1
ATOM 673 O O . ALA A 1 88 ? 7.951 1.862 -5.944 1.00 86.56 88 ALA A O 1
ATOM 674 N N . ASN A 1 89 ? 6.898 2.371 -4.024 1.00 86.62 89 ASN A N 1
ATOM 675 C CA . ASN A 1 89 ? 7.824 1.660 -3.137 1.00 86.62 89 ASN A CA 1
ATOM 676 C C . ASN A 1 89 ? 7.343 0.252 -2.760 1.00 86.62 89 ASN A C 1
ATOM 678 O O . ASN A 1 89 ? 8.020 -0.455 -2.018 1.00 86.62 89 ASN A O 1
ATOM 682 N N . SER A 1 90 ? 6.169 -0.160 -3.237 1.00 84.50 90 SER A N 1
ATOM 683 C CA . SER A 1 90 ? 5.728 -1.541 -3.120 1.00 84.50 90 SER A CA 1
ATOM 684 C C . SER A 1 90 ? 6.397 -2.375 -4.209 1.00 84.50 90 SER A C 1
ATOM 686 O O . SER A 1 90 ? 6.423 -1.972 -5.370 1.00 84.50 90 SER A O 1
ATOM 688 N N . ALA A 1 91 ? 6.890 -3.566 -3.868 1.00 71.75 91 ALA A N 1
ATOM 689 C CA . ALA A 1 91 ? 7.469 -4.514 -4.830 1.00 71.75 91 ALA A CA 1
ATOM 690 C C . ALA A 1 91 ? 6.428 -5.126 -5.807 1.00 71.75 91 ALA A C 1
ATOM 692 O O . ALA A 1 91 ? 6.595 -6.237 -6.315 1.00 71.75 91 ALA A O 1
ATOM 693 N N . 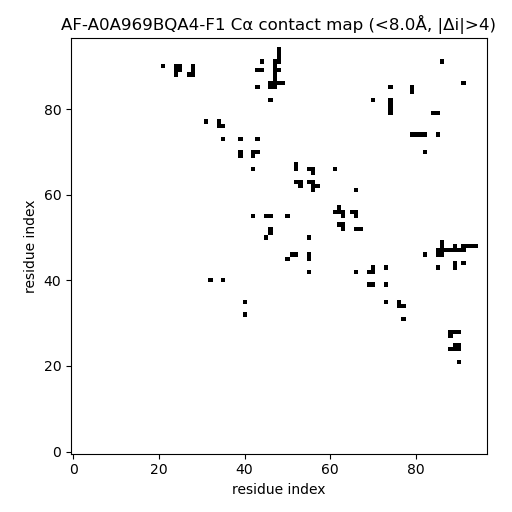GLY A 1 92 ? 5.313 -4.431 -6.048 1.00 59.53 92 GLY A N 1
ATOM 694 C CA . GLY A 1 92 ? 4.208 -4.881 -6.872 1.00 59.53 92 GLY A CA 1
ATOM 695 C C . GLY A 1 92 ? 4.605 -4.948 -8.339 1.00 59.53 92 GLY A C 1
ATOM 696 O O . GLY A 1 92 ? 4.669 -3.927 -9.026 1.00 59.53 92 GLY A O 1
ATOM 697 N N . LYS A 1 93 ? 4.814 -6.167 -8.853 1.00 48.19 93 LYS A N 1
ATOM 698 C CA . LYS A 1 93 ? 4.725 -6.430 -10.294 1.00 48.19 93 LYS A CA 1
ATOM 699 C C . LYS A 1 93 ? 3.382 -5.884 -10.762 1.00 48.19 93 LYS A C 1
ATOM 701 O O . LYS A 1 93 ? 2.336 -6.425 -10.403 1.00 48.19 93 LYS A O 1
ATOM 706 N N . ARG A 1 94 ? 3.426 -4.800 -11.539 1.00 45.88 94 ARG A N 1
ATOM 707 C CA . ARG A 1 94 ? 2.253 -4.203 -12.172 1.00 45.88 94 ARG A CA 1
ATOM 708 C C . ARG A 1 94 ? 1.547 -5.327 -12.924 1.00 45.88 94 ARG A C 1
ATOM 710 O O . ARG A 1 94 ? 2.113 -5.862 -13.871 1.00 45.88 94 ARG A O 1
ATOM 717 N N . ILE A 1 95 ? 0.375 -5.744 -12.447 1.00 43.00 95 ILE A N 1
ATOM 718 C CA . ILE A 1 95 ? -0.437 -6.736 -13.148 1.00 43.00 95 ILE A CA 1
ATOM 719 C C . ILE A 1 95 ? -0.832 -6.072 -14.465 1.00 43.00 95 ILE A C 1
ATOM 721 O O . ILE A 1 95 ? -1.681 -5.179 -14.486 1.00 43.00 95 ILE A O 1
ATOM 725 N N . GLU A 1 96 ? -0.141 -6.439 -15.542 1.00 36.50 96 GLU A N 1
ATOM 726 C CA . GLU A 1 96 ? -0.603 -6.179 -16.897 1.00 36.50 96 GLU A CA 1
ATOM 727 C C . GLU A 1 96 ? -1.958 -6.883 -17.029 1.00 36.50 96 GLU A C 1
ATOM 729 O O . GLU A 1 96 ? -2.069 -8.086 -16.784 1.00 36.50 96 GLU A O 1
ATOM 734 N N . LYS A 1 97 ? -3.005 -6.090 -17.273 1.00 34.66 97 LYS A N 1
ATOM 735 C CA . LYS A 1 97 ? -4.321 -6.598 -17.662 1.00 34.66 97 LYS A CA 1
ATOM 736 C C . LYS A 1 97 ? -4.293 -7.027 -19.118 1.00 34.66 97 LYS A C 1
ATOM 738 O O . LYS A 1 97 ? -3.642 -6.303 -19.904 1.00 34.66 97 LYS A O 1
#

Secondary structure (DSSP, 8-state):
-HHHHHHHHHHHHHHHHHHHHHHHHHHHHHHHHTTS-HHHHHHHHHHHTT--HHHHHHHHTS-HHHHHHHHHHHHHHHT---HHHHHHHS-------

Nearest PDB structures (foldseek):
  1je8-assembly2_E  TM=9.908E-01  e=5.930E-03  Escherichia coli
  3kln-assembly1_A  TM=8.544E-01  e=2.136E-03  Vibrio cholerae O1 biovar El Tor
  8a5s-assembly1_AAA  TM=9.016E-01  e=1.240E-02  Erythrobacter litoralis HTCC2594
  5xt2-assembly5_E  TM=7.901E-01  e=6.643E-03  Bradyrhizobium japonicum
  4gvp-assembly1_A  TM=7.485E-01  e=6.277E-03  Staphylococcus aureus subsp. aureus Mu50

Radius of gyration: 17.56 Å; Cα contacts (8 Å, |Δi|>4): 76; chains: 1; bounding box: 42×20×51 Å

Solvent-accessible surface area (backbone atoms only — not comparable to full-atom values): 5382 Å² total; per-residue (Å²): 115,75,64,61,57,52,48,52,53,48,53,54,49,53,54,51,50,55,53,54,49,52,55,52,36,42,55,52,24,51,63,49,45,73,70,43,53,75,70,43,40,56,50,47,50,40,40,18,67,67,42,49,52,61,55,44,11,63,76,70,73,50,56,41,70,56,42,50,52,43,51,53,49,48,29,64,71,63,72,44,93,43,73,66,50,47,30,72,44,29,69,48,77,78,79,80,127

pLDDT: mean 86.37, std 13.04, range [34.66, 97.5]

Sequence (97 aa):
MKTLLALAARHIRLAHQAACQADEISAVSEMITAKLTPREQEIFHWVGQGKSNAETAIILGCATRTVEKHVENILQKTSLESRNAIVANSAGKRIEK

Foldseek 3Di:
DVVVVVVVVVVVVVVVVVVVVLVVLVVLQVVLLVQADPVLNLLLQCLLQVDQLVRSCVVVVHDSVVSVVSVVVSCVSRVPPDSVSSNSSHSDPHPDD

Mean predicted aligned error: 7.18 Å